Protein AF-A0A6I0K1L5-F1 (afdb_monomer_lite)

Radius of gyration: 22.68 Å; chains: 1; bounding box: 30×46×65 Å

Secondary structure (DSSP, 8-state):
--------------TTHHHHHHHHHHHHHHHIIIIIS-GGGBGGG-TTSPBPTT-HHHHHHH--

Organism: Bacteroides uniformis (NCBI:txid820)

Structure (mmCIF, N/CA/C/O backbone):
data_AF-A0A6I0K1L5-F1
#
_entry.id   AF-A0A6I0K1L5-F1
#
loop_
_atom_site.group_PDB
_atom_site.id
_atom_site.type_symbol
_atom_site.label_atom_id
_atom_site.label_alt_id
_atom_site.label_comp_id
_atom_site.label_asym_id
_atom_site.label_entity_id
_atom_site.label_seq_id
_atom_site.pdbx_PDB_ins_code
_atom_site.Cartn_x
_atom_site.Cartn_y
_atom_site.Cartn_z
_atom_site.occupancy
_atom_site.B_iso_or_equiv
_atom_site.auth_seq_id
_atom_site.auth_comp_id
_atom_site.auth_asym_id
_atom_site.auth_atom_id
_atom_site.pdbx_PDB_model_num
ATOM 1 N N . MET A 1 1 ? -17.920 35.852 43.418 1.00 48.06 1 MET A N 1
ATOM 2 C CA . MET A 1 1 ? -17.001 34.733 43.124 1.00 48.06 1 MET A CA 1
ATOM 3 C C . MET A 1 1 ? -17.377 34.208 41.751 1.00 48.06 1 MET A C 1
ATOM 5 O O . MET A 1 1 ? -18.430 33.600 41.615 1.00 48.06 1 MET A O 1
ATOM 9 N N . GLU A 1 2 ? -16.605 34.556 40.726 1.00 52.59 2 GLU A N 1
ATOM 10 C CA . GLU A 1 2 ? -16.879 34.151 39.344 1.00 52.59 2 GLU A CA 1
ATOM 11 C C . GLU A 1 2 ? -16.429 32.699 39.160 1.00 52.59 2 GLU A C 1
ATOM 13 O O . GLU A 1 2 ? -15.251 32.370 39.294 1.00 52.59 2 GLU A O 1
ATOM 18 N N . THR A 1 3 ? -17.375 31.791 38.931 1.00 56.34 3 THR A N 1
ATOM 19 C CA . THR A 1 3 ? -17.071 30.373 38.731 1.00 56.34 3 THR A CA 1
ATOM 20 C C . THR A 1 3 ? -16.509 30.177 37.325 1.00 56.34 3 THR A C 1
ATOM 22 O O . THR A 1 3 ? -17.265 30.138 36.353 1.00 56.34 3 THR A O 1
ATOM 25 N N . ILE A 1 4 ? -15.186 30.050 37.205 1.00 62.94 4 ILE A N 1
ATOM 26 C CA . ILE A 1 4 ? -14.517 29.700 35.947 1.00 62.94 4 ILE A CA 1
ATOM 27 C C . ILE A 1 4 ? -14.955 28.282 35.555 1.00 62.94 4 ILE A C 1
ATOM 29 O O . ILE A 1 4 ? -14.462 27.283 36.079 1.00 62.94 4 ILE A O 1
ATOM 33 N N . GLN A 1 5 ? -15.916 28.188 34.636 1.00 63.03 5 GLN A N 1
ATOM 34 C CA . GLN A 1 5 ? -16.320 26.927 34.025 1.00 63.03 5 GLN A CA 1
ATOM 35 C C . GLN A 1 5 ? -15.171 26.414 33.152 1.00 63.03 5 GLN A C 1
ATOM 37 O O . GLN A 1 5 ? -14.964 26.863 32.024 1.00 63.03 5 GLN A O 1
ATOM 42 N N . LYS A 1 6 ? -14.406 25.454 33.676 1.00 61.12 6 LYS A N 1
ATOM 43 C CA . LYS A 1 6 ? -13.419 24.696 32.905 1.00 61.12 6 LYS A CA 1
ATOM 44 C C . LYS A 1 6 ? -14.174 23.896 31.842 1.00 61.12 6 LYS A C 1
ATOM 46 O O . LYS A 1 6 ? -14.694 22.822 32.131 1.00 61.12 6 LYS A O 1
ATOM 51 N N . LYS A 1 7 ? -14.246 24.426 30.618 1.00 58.72 7 LYS A N 1
ATOM 52 C CA . LYS A 1 7 ? -14.739 23.701 29.443 1.00 58.72 7 LYS A CA 1
ATOM 53 C C . LYS A 1 7 ? -13.819 22.501 29.236 1.00 58.72 7 LYS A C 1
ATOM 55 O O . LYS A 1 7 ? -12.735 22.627 28.671 1.00 58.72 7 LYS A O 1
ATOM 60 N N . SER A 1 8 ? -14.215 21.344 29.756 1.00 59.47 8 SER A N 1
ATOM 61 C CA . SER A 1 8 ? -13.592 20.078 29.410 1.00 59.47 8 SER A CA 1
ATOM 62 C C . SER A 1 8 ? -13.707 19.9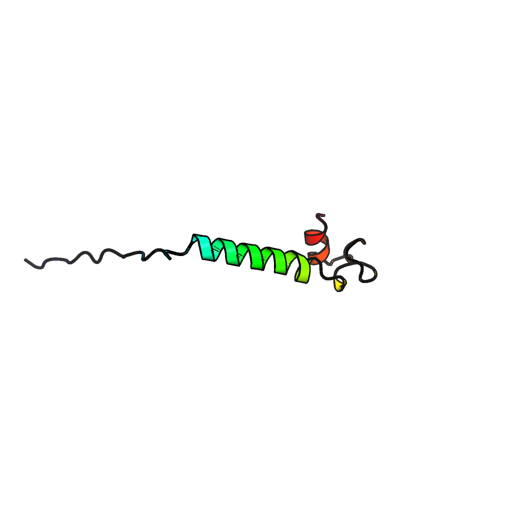43 27.896 1.00 59.47 8 SER A C 1
ATOM 64 O O . SER A 1 8 ? -14.804 19.919 27.338 1.00 59.47 8 SER A O 1
ATOM 66 N N . ALA A 1 9 ? -12.566 19.944 27.207 1.00 61.38 9 ALA A N 1
ATOM 67 C CA . ALA A 1 9 ? -12.520 19.581 25.805 1.00 61.38 9 ALA A CA 1
ATOM 68 C C . ALA A 1 9 ? -13.002 18.131 25.719 1.00 61.38 9 ALA A C 1
ATOM 70 O O . ALA A 1 9 ? -12.254 17.190 25.975 1.00 61.38 9 ALA A O 1
ATOM 71 N N . SER A 1 10 ? -14.296 17.956 25.463 1.00 55.75 10 SER A N 1
ATOM 72 C CA . SER A 1 10 ? -14.878 16.656 25.191 1.00 55.75 10 SER A CA 1
ATOM 73 C C . SER A 1 10 ? -14.319 16.226 23.843 1.00 55.75 10 SER A C 1
ATOM 75 O O . SER A 1 10 ? -14.839 16.595 22.790 1.00 55.75 10 SER A O 1
ATOM 77 N N . PHE A 1 11 ? -13.207 15.490 23.865 1.00 62.28 11 PHE A N 1
ATOM 78 C CA . PHE A 1 11 ? -12.821 14.674 22.729 1.00 62.28 11 PHE A CA 1
ATOM 79 C C . PHE A 1 11 ? -13.907 13.620 22.593 1.00 62.28 11 PHE A C 1
ATOM 81 O O . PHE A 1 11 ? -13.882 12.565 23.228 1.00 62.28 11 PHE A O 1
ATOM 88 N N . LYS A 1 12 ? -14.906 13.940 21.773 1.00 60.03 12 LYS A N 1
ATOM 89 C CA . LYS A 1 12 ? -15.867 12.981 21.254 1.00 60.03 12 LYS A CA 1
ATOM 90 C C . LYS A 1 12 ? -15.085 12.105 20.278 1.00 60.03 12 LYS A C 1
ATOM 92 O O . LYS A 1 12 ? -15.162 12.287 19.067 1.00 60.03 12 LYS A O 1
ATOM 97 N N . GLY A 1 13 ? -14.236 11.232 20.827 1.00 60.88 13 GLY A N 1
ATOM 98 C CA . GLY A 1 13 ? -13.519 10.226 20.063 1.00 60.88 13 GLY A CA 1
ATOM 99 C C . GLY A 1 13 ? -14.531 9.535 19.167 1.00 60.88 13 GLY A C 1
ATOM 100 O O . GLY A 1 13 ? -15.638 9.214 19.612 1.00 60.88 13 GLY A O 1
ATOM 101 N N . ILE A 1 14 ? -14.191 9.404 17.887 1.00 64.12 14 ILE A N 1
ATOM 102 C CA . ILE A 1 14 ? -15.052 8.745 16.916 1.00 64.12 14 ILE A CA 1
ATOM 103 C C . ILE A 1 14 ? -15.339 7.345 17.478 1.00 64.12 14 ILE A C 1
ATOM 105 O O . ILE A 1 14 ? -14.465 6.487 17.568 1.00 64.12 14 ILE A O 1
ATOM 109 N N . LYS A 1 15 ? -16.574 7.135 17.951 1.00 61.19 15 LYS A N 1
ATOM 110 C CA . LYS A 1 15 ? -17.003 5.889 18.612 1.00 61.19 15 LYS A CA 1
ATOM 111 C C . LYS A 1 15 ? -16.908 4.685 17.656 1.00 61.19 15 LYS A C 1
ATOM 113 O O . LYS A 1 15 ? -17.025 3.546 18.085 1.00 61.19 15 LYS A O 1
ATOM 118 N N . SER A 1 16 ? -16.679 4.954 16.367 1.00 66.06 16 SER A N 1
ATOM 119 C CA . SER A 1 16 ? -16.493 4.008 15.270 1.00 66.06 16 SER A CA 1
ATOM 120 C C . SER A 1 16 ? -15.043 3.901 14.771 1.00 66.06 16 SER A C 1
ATOM 122 O O . SER A 1 16 ? -14.840 3.429 13.655 1.00 66.06 16 SER A O 1
ATOM 124 N N . ALA A 1 17 ? -14.029 4.312 15.547 1.00 73.94 17 ALA A N 1
ATOM 125 C CA . ALA A 1 17 ? -12.627 4.293 15.098 1.00 73.94 17 ALA A CA 1
ATOM 126 C C . ALA A 1 17 ? -12.204 2.933 14.508 1.00 73.94 17 ALA A C 1
ATOM 128 O O . ALA A 1 17 ? -11.543 2.896 13.477 1.00 73.94 17 ALA A O 1
ATOM 129 N N . GLY A 1 18 ? -12.677 1.820 15.085 1.00 82.38 18 GLY A N 1
ATOM 130 C CA . GLY A 1 18 ? -12.444 0.481 14.532 1.00 82.38 18 GLY A CA 1
ATOM 131 C C . GLY A 1 18 ? -12.998 0.292 13.114 1.00 82.38 18 GLY A C 1
ATOM 132 O O . GLY A 1 18 ? -12.308 -0.234 12.250 1.00 82.38 18 GLY A O 1
ATOM 133 N N . TRP A 1 19 ? -14.204 0.790 12.835 1.00 84.38 19 TRP A N 1
ATOM 134 C CA . TRP A 1 19 ? -14.815 0.727 11.501 1.00 84.38 19 T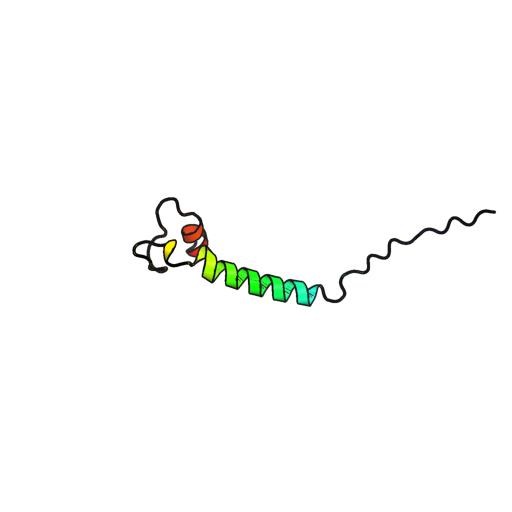RP A CA 1
ATOM 135 C C . TRP A 1 19 ? -14.063 1.580 10.476 1.00 84.38 19 TRP A C 1
ATOM 137 O O . TRP A 1 19 ? -13.880 1.162 9.335 1.00 84.38 19 TRP A O 1
ATOM 147 N N . VAL A 1 20 ? -13.581 2.753 10.893 1.00 87.25 20 VAL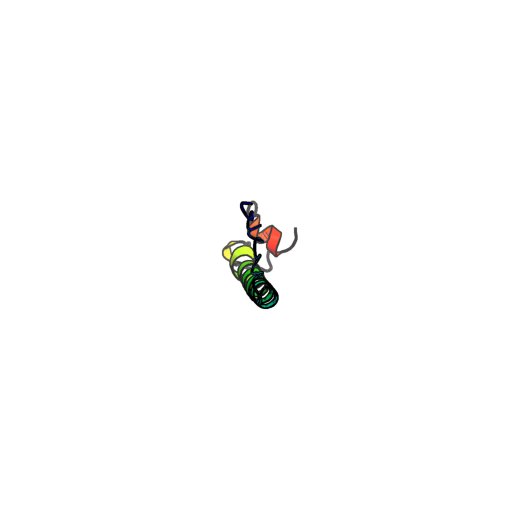 A N 1
ATOM 148 C CA . VAL A 1 20 ? -12.764 3.626 10.037 1.00 87.25 20 VAL A CA 1
ATOM 149 C C . VAL A 1 20 ? -11.459 2.933 9.645 1.00 87.25 20 VAL A C 1
ATOM 151 O O . VAL A 1 20 ? -11.076 2.982 8.480 1.00 87.25 20 VAL A O 1
ATOM 154 N N . ILE A 1 21 ? -10.807 2.242 10.584 1.00 89.38 21 ILE A N 1
ATOM 155 C CA . ILE A 1 21 ? -9.572 1.489 10.319 1.00 89.38 21 ILE A CA 1
ATOM 156 C C . ILE A 1 21 ? -9.827 0.354 9.321 1.00 89.38 21 ILE A C 1
ATOM 158 O O . ILE A 1 21 ? -9.053 0.194 8.382 1.00 89.38 21 ILE A O 1
ATOM 162 N N . VAL A 1 22 ? -10.925 -0.395 9.477 1.00 91.38 22 VAL A N 1
ATOM 163 C CA . VAL A 1 22 ? -11.280 -1.489 8.556 1.00 91.38 22 VAL A CA 1
ATOM 164 C C . VAL A 1 22 ? -11.536 -0.965 7.143 1.00 91.38 22 VAL A C 1
ATOM 166 O O . VAL A 1 22 ? -10.977 -1.499 6.187 1.00 91.38 22 VAL A O 1
ATOM 169 N N . ILE A 1 23 ? -12.324 0.105 6.994 1.00 91.19 23 ILE A N 1
ATOM 170 C CA . ILE A 1 23 ? -12.566 0.718 5.679 1.00 91.19 23 ILE A CA 1
ATOM 171 C C . ILE A 1 23 ? -11.250 1.222 5.077 1.00 91.19 23 ILE A C 1
ATOM 173 O O . ILE A 1 23 ? -10.979 0.973 3.905 1.00 91.19 23 ILE A O 1
ATOM 177 N N . CYS A 1 24 ? -10.413 1.890 5.874 1.00 92.19 24 CYS A N 1
ATOM 178 C CA . CYS A 1 24 ? -9.117 2.390 5.422 1.00 92.19 24 CYS A CA 1
ATOM 179 C C . CYS A 1 24 ? -8.206 1.252 4.936 1.00 92.19 24 CYS A C 1
ATOM 181 O O . CYS A 1 24 ? -7.590 1.370 3.881 1.00 92.19 24 CYS A O 1
ATOM 183 N N . PHE A 1 25 ? -8.180 0.122 5.647 1.00 93.94 25 PHE A N 1
ATOM 184 C CA . PHE A 1 25 ? -7.423 -1.061 5.242 1.00 93.94 25 PHE A CA 1
ATOM 185 C C . PHE A 1 25 ? -7.917 -1.637 3.910 1.00 93.94 25 PHE A C 1
ATOM 187 O O . PHE A 1 25 ? -7.111 -1.904 3.023 1.00 93.94 25 PHE A O 1
ATOM 194 N N . ILE A 1 26 ? -9.235 -1.768 3.731 1.00 94.06 26 ILE A N 1
ATOM 195 C CA . ILE A 1 26 ? -9.820 -2.240 2.466 1.00 94.06 26 ILE A CA 1
ATOM 196 C C . ILE A 1 26 ? -9.423 -1.305 1.318 1.00 94.06 26 ILE A C 1
ATOM 198 O O . ILE A 1 26 ? -8.952 -1.766 0.281 1.00 94.06 26 ILE A O 1
ATOM 202 N N . VAL A 1 27 ? -9.560 0.009 1.512 1.00 93.50 27 VAL A N 1
ATOM 203 C CA . VAL A 1 27 ? -9.167 1.010 0.510 1.00 93.50 27 VAL A CA 1
ATOM 204 C C . VAL A 1 27 ? -7.671 0.925 0.201 1.00 93.50 27 VAL A C 1
ATOM 206 O O . VAL A 1 27 ? -7.293 0.979 -0.967 1.00 93.50 27 VAL A O 1
ATOM 209 N N . ALA A 1 28 ? -6.818 0.734 1.207 1.00 88.75 28 ALA A N 1
ATOM 210 C CA . ALA A 1 28 ? -5.380 0.582 1.012 1.00 88.75 28 ALA A CA 1
ATOM 211 C C . ALA A 1 28 ? -5.035 -0.658 0.170 1.00 88.75 28 ALA A C 1
ATOM 213 O O . ALA A 1 28 ? -4.236 -0.552 -0.758 1.00 88.75 28 ALA A O 1
ATOM 214 N N . VAL A 1 29 ? -5.669 -1.807 0.435 1.00 90.19 29 VAL A N 1
ATOM 215 C CA . VAL A 1 29 ? -5.483 -3.039 -0.356 1.00 90.19 29 VAL A CA 1
ATOM 216 C C . VAL A 1 29 ? -5.951 -2.841 -1.799 1.00 90.19 29 VAL A C 1
ATOM 218 O O . VAL A 1 29 ? -5.266 -3.255 -2.735 1.00 90.19 29 VAL A O 1
ATOM 221 N N . LEU A 1 30 ? -7.081 -2.159 -1.999 1.00 89.56 30 LEU A N 1
ATOM 222 C CA . LEU A 1 30 ? -7.563 -1.825 -3.339 1.00 89.56 30 LEU A CA 1
ATOM 223 C C . LEU A 1 30 ? -6.568 -0.921 -4.074 1.00 89.56 30 LEU A C 1
ATOM 225 O O . LEU A 1 30 ? -6.200 -1.218 -5.204 1.00 89.56 30 LEU A O 1
ATOM 229 N N . ILE A 1 31 ? -6.071 0.142 -3.438 1.00 87.88 31 ILE A N 1
ATOM 230 C CA . ILE A 1 31 ? -5.058 1.020 -4.041 1.00 87.88 31 ILE A CA 1
ATOM 231 C C . ILE A 1 31 ? -3.785 0.230 -4.364 1.00 87.88 31 ILE A C 1
ATOM 233 O O . ILE A 1 31 ? -3.221 0.394 -5.443 1.00 87.88 31 ILE A O 1
ATOM 237 N N . PHE A 1 32 ? -3.355 -0.667 -3.478 1.00 85.81 32 PHE A N 1
ATOM 23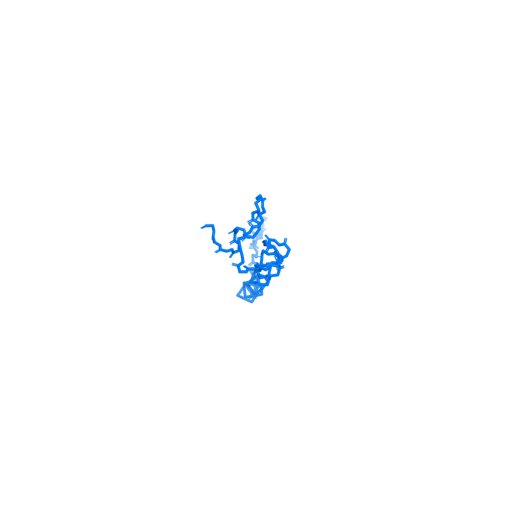8 C CA . PHE A 1 32 ? -2.184 -1.504 -3.707 1.00 85.81 32 PHE A CA 1
ATOM 239 C C . PHE A 1 32 ? -2.332 -2.364 -4.971 1.00 85.81 32 PHE A C 1
ATOM 241 O O . PHE A 1 32 ? -1.473 -2.314 -5.847 1.00 85.81 32 PHE A O 1
ATOM 248 N N . HIS A 1 33 ? -3.446 -3.076 -5.134 1.00 81.88 33 HIS A N 1
ATOM 249 C CA . HIS A 1 33 ? -3.659 -3.919 -6.314 1.00 81.88 33 HIS A CA 1
ATOM 250 C C . HIS A 1 33 ? -3.984 -3.136 -7.592 1.00 81.88 33 HIS A C 1
ATOM 252 O O . HIS A 1 33 ? -3.478 -3.481 -8.656 1.00 81.88 33 HIS A O 1
ATOM 258 N N . PHE A 1 34 ? -4.802 -2.085 -7.514 1.00 82.88 34 PHE A N 1
ATOM 259 C CA . PHE A 1 34 ? -5.274 -1.368 -8.703 1.00 82.88 34 PHE A CA 1
ATOM 260 C C . PHE A 1 34 ? -4.341 -0.248 -9.162 1.00 82.88 34 PHE A C 1
ATOM 262 O O . PHE A 1 34 ? -4.248 0.004 -10.361 1.00 82.88 34 PHE A O 1
ATOM 269 N N . VAL A 1 35 ? -3.670 0.446 -8.239 1.00 83.06 35 VAL A N 1
ATOM 270 C CA . VAL A 1 35 ? -2.777 1.564 -8.579 1.00 83.06 35 VAL A CA 1
ATOM 271 C C . VAL A 1 35 ? -1.348 1.073 -8.727 1.00 83.06 35 VAL A C 1
ATOM 273 O O . VAL A 1 35 ? -0.736 1.327 -9.761 1.00 83.06 35 VAL A O 1
ATOM 276 N N . LEU A 1 36 ? -0.813 0.361 -7.731 1.00 80.81 36 LEU A N 1
ATOM 277 C CA . LEU A 1 36 ? 0.576 -0.104 -7.770 1.00 80.81 36 LEU A CA 1
ATOM 278 C C . LEU A 1 36 ? 0.710 -1.371 -8.631 1.00 80.81 36 LEU A C 1
ATOM 280 O O . LEU A 1 36 ? 1.593 -1.444 -9.483 1.00 80.81 36 LEU A O 1
ATOM 284 N N . GLY A 1 37 ? -0.229 -2.308 -8.496 1.00 78.25 37 GLY A N 1
ATOM 285 C CA . GLY A 1 37 ? -0.336 -3.522 -9.313 1.00 78.25 37 GLY A CA 1
ATOM 286 C C . GLY A 1 37 ? -0.929 -3.327 -10.709 1.00 78.25 37 GLY A C 1
ATOM 287 O O . GLY A 1 37 ? -1.185 -4.313 -11.400 1.00 78.25 37 GLY A O 1
ATOM 288 N N . ASN A 1 38 ? -1.144 -2.080 -11.145 1.00 82.94 38 ASN A N 1
ATOM 289 C CA . ASN A 1 38 ? -1.661 -1.797 -12.479 1.00 82.94 38 ASN A CA 1
ATOM 290 C C . ASN A 1 38 ? -0.741 -2.415 -13.548 1.00 82.94 38 ASN A C 1
ATOM 292 O O . ASN A 1 38 ? 0.453 -2.118 -13.523 1.00 82.94 38 ASN A O 1
ATOM 296 N N . PRO A 1 39 ? -1.252 -3.212 -14.504 1.00 78.56 39 PRO A N 1
ATOM 297 C CA . PRO A 1 39 ? -0.450 -3.797 -15.579 1.00 78.56 39 PRO A CA 1
ATOM 298 C C . PRO A 1 39 ? 0.411 -2.774 -16.325 1.00 78.56 39 PRO A C 1
ATOM 300 O O . PRO A 1 39 ? 1.545 -3.093 -16.665 1.00 78.56 39 PRO A O 1
ATOM 303 N N . SER A 1 40 ? -0.051 -1.529 -16.489 1.00 79.56 40 SER A N 1
ATOM 304 C CA . SER A 1 40 ? 0.728 -0.458 -17.133 1.00 79.56 40 SER A CA 1
ATOM 305 C C . SER A 1 40 ? 2.036 -0.114 -16.414 1.00 79.56 40 SER A C 1
ATOM 307 O O . SER A 1 40 ? 2.913 0.519 -17.000 1.00 79.56 40 SER A O 1
ATOM 309 N N . ASN A 1 41 ? 2.181 -0.532 -15.153 1.00 80.25 41 ASN A N 1
ATOM 310 C CA . ASN A 1 41 ? 3.393 -0.345 -14.376 1.00 80.25 41 ASN A CA 1
ATOM 311 C C . ASN A 1 41 ? 4.470 -1.407 -14.637 1.00 80.25 41 ASN A C 1
ATOM 313 O O . ASN A 1 41 ? 5.596 -1.231 -14.159 1.00 80.25 41 ASN A O 1
ATOM 317 N N . PHE A 1 42 ? 4.152 -2.468 -15.386 1.00 83.31 42 PHE A N 1
ATOM 318 C CA . PHE A 1 42 ? 5.011 -3.631 -15.617 1.00 83.31 42 PHE A CA 1
ATOM 319 C C . PHE A 1 42 ? 5.292 -3.869 -17.099 1.00 83.31 42 PHE A C 1
ATOM 321 O O . PHE A 1 42 ? 4.518 -3.493 -17.984 1.00 83.31 42 PHE A O 1
ATOM 328 N N . MET A 1 43 ? 6.448 -4.471 -17.380 1.00 77.06 43 MET A N 1
ATOM 329 C CA . MET A 1 43 ? 6.871 -4.739 -18.750 1.00 77.06 43 MET A CA 1
ATOM 330 C C . MET A 1 43 ? 5.825 -5.577 -19.490 1.00 77.06 43 MET A C 1
ATOM 332 O O . MET A 1 43 ? 5.263 -6.526 -18.946 1.00 77.06 43 MET A O 1
ATOM 336 N N . ASN A 1 44 ? 5.576 -5.216 -20.751 1.00 80.44 44 ASN A N 1
ATOM 337 C CA . ASN A 1 44 ? 4.571 -5.849 -21.611 1.00 80.44 44 ASN A CA 1
ATOM 338 C C . ASN A 1 44 ? 3.131 -5.792 -21.067 1.00 80.44 44 ASN A C 1
ATOM 340 O O . ASN A 1 44 ? 2.286 -6.558 -21.520 1.00 80.44 44 ASN A O 1
ATOM 344 N N . ASN A 1 45 ? 2.833 -4.874 -20.143 1.00 75.44 45 ASN A N 1
ATOM 345 C CA . ASN A 1 45 ? 1.547 -4.786 -19.451 1.00 75.44 45 ASN A CA 1
ATOM 346 C C . ASN A 1 45 ? 1.181 -6.048 -18.642 1.00 75.44 45 ASN A C 1
ATOM 348 O O . ASN A 1 45 ? 0.002 -6.363 -18.487 1.00 75.44 45 ASN A O 1
ATOM 352 N N . ASP A 1 46 ? 2.175 -6.782 -18.137 1.00 75.31 46 ASP A N 1
ATOM 353 C CA . ASP A 1 46 ? 1.969 -7.998 -17.345 1.00 75.31 46 ASP A CA 1
ATOM 354 C C . ASP A 1 46 ? 2.529 -7.817 -15.922 1.00 75.31 46 ASP A C 1
ATOM 356 O O . ASP A 1 46 ? 3.751 -7.741 -15.763 1.00 75.31 46 ASP A O 1
ATOM 360 N N . PRO A 1 47 ? 1.671 -7.786 -14.882 1.00 73.62 47 PRO A N 1
ATOM 361 C CA . PRO A 1 47 ? 2.064 -7.614 -13.481 1.00 73.62 47 PRO A CA 1
ATOM 362 C C . PRO A 1 47 ? 3.055 -8.646 -12.931 1.00 73.62 47 PRO A C 1
ATOM 364 O O . PRO A 1 47 ? 3.658 -8.411 -11.884 1.00 73.62 47 PRO A O 1
ATOM 367 N N . ASN A 1 48 ? 3.220 -9.791 -13.600 1.00 77.25 48 ASN A N 1
ATOM 368 C CA . ASN A 1 48 ? 4.187 -10.819 -13.207 1.00 77.25 48 ASN A CA 1
ATOM 369 C C . ASN A 1 48 ? 5.613 -10.506 -13.682 1.00 77.25 48 ASN A C 1
ATOM 371 O O . ASN A 1 48 ? 6.583 -11.045 -13.139 1.00 77.25 48 ASN A O 1
ATOM 375 N N . ASN A 1 49 ? 5.754 -9.649 -14.696 1.00 75.00 49 ASN A N 1
ATOM 376 C CA . ASN A 1 49 ? 7.048 -9.271 -15.243 1.00 75.00 49 ASN A CA 1
ATOM 377 C C . ASN A 1 49 ? 7.746 -8.217 -14.377 1.00 75.00 49 ASN A C 1
ATOM 379 O O . ASN A 1 49 ? 7.232 -7.736 -13.365 1.00 75.00 49 ASN A O 1
ATOM 383 N N . HIS A 1 50 ? 8.978 -7.872 -14.753 1.00 78.75 50 HIS A N 1
ATOM 384 C CA . HIS A 1 50 ? 9.684 -6.791 -14.081 1.00 78.75 50 HIS A CA 1
ATOM 385 C C . HIS A 1 50 ? 8.895 -5.474 -14.194 1.00 78.75 50 HIS A C 1
ATOM 387 O O . HIS A 1 50 ? 8.321 -5.188 -15.253 1.00 78.75 50 HIS A O 1
ATOM 393 N N . PRO A 1 51 ? 8.863 -4.658 -13.125 1.00 81.75 51 PRO A N 1
ATOM 394 C CA . PRO A 1 51 ? 8.317 -3.310 -13.206 1.00 81.75 51 PRO A CA 1
ATOM 395 C C . PRO A 1 51 ? 9.068 -2.500 -14.266 1.00 81.75 51 PRO A C 1
ATOM 397 O O . PRO A 1 51 ? 10.249 -2.758 -14.530 1.00 81.75 51 PRO A O 1
ATOM 400 N N . LEU A 1 52 ? 8.396 -1.523 -14.886 1.00 79.25 52 LEU A N 1
ATOM 401 C CA . LEU A 1 52 ? 9.068 -0.648 -15.845 1.00 79.25 52 LEU A CA 1
ATOM 402 C C . LEU A 1 52 ? 10.266 0.037 -15.167 1.00 79.25 52 LEU A C 1
ATOM 404 O O . LEU A 1 52 ? 10.150 0.497 -14.026 1.00 79.25 52 LEU A O 1
ATOM 408 N N . PRO A 1 53 ? 11.412 0.146 -15.858 1.00 73.44 53 PRO A N 1
ATOM 409 C CA . PRO A 1 53 ? 12.578 0.822 -15.315 1.00 73.44 53 PRO A CA 1
ATOM 410 C C . PRO A 1 53 ? 12.228 2.286 -15.019 1.00 73.44 53 PRO A C 1
ATOM 412 O O . PRO A 1 53 ? 11.765 3.014 -15.892 1.00 73.44 53 PRO A O 1
ATOM 415 N N . GLY A 1 54 ? 12.411 2.699 -13.764 1.00 76.19 54 GLY A N 1
ATOM 416 C CA . GLY A 1 54 ? 12.032 4.028 -13.270 1.00 76.19 54 GLY A CA 1
ATOM 417 C C . GLY A 1 54 ? 10.605 4.135 -12.721 1.00 76.19 54 GLY A C 1
ATOM 418 O O . GLY A 1 54 ? 10.279 5.142 -12.094 1.00 76.19 54 GLY A O 1
ATOM 419 N N . ASN A 1 55 ? 9.765 3.106 -12.877 1.00 80.44 55 ASN A N 1
ATOM 420 C CA . ASN A 1 55 ? 8.407 3.119 -12.351 1.00 80.44 55 ASN A CA 1
ATOM 421 C C . ASN A 1 55 ? 8.327 2.495 -10.951 1.00 80.44 55 ASN A C 1
ATOM 423 O O . ASN A 1 55 ? 8.048 1.308 -10.771 1.00 80.44 55 ASN A O 1
ATOM 427 N N . PHE A 1 56 ? 8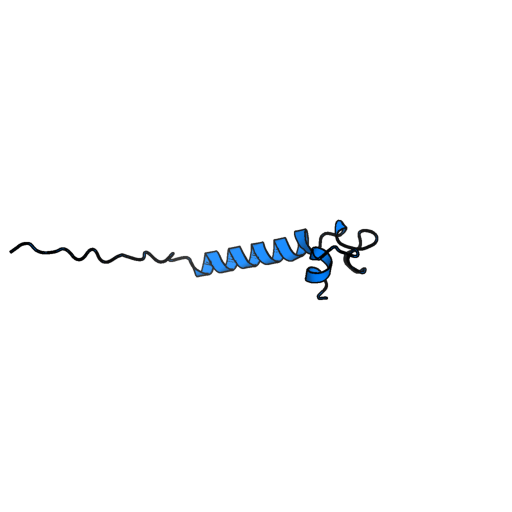.550 3.338 -9.943 1.00 77.44 56 PHE A N 1
ATOM 428 C CA . PHE A 1 56 ? 8.572 2.943 -8.534 1.00 77.44 56 PHE A CA 1
ATOM 429 C C . PHE A 1 56 ? 7.272 2.286 -8.056 1.00 77.44 56 PHE A C 1
ATOM 431 O O . PHE A 1 56 ? 7.324 1.452 -7.159 1.00 77.44 56 PHE A O 1
ATOM 438 N N . LEU A 1 57 ? 6.124 2.602 -8.665 1.00 77.62 57 LEU A N 1
ATOM 439 C CA . LEU A 1 57 ? 4.835 2.001 -8.306 1.00 77.62 57 LEU A CA 1
ATOM 440 C C . LEU A 1 57 ? 4.832 0.479 -8.511 1.00 77.62 57 LEU A C 1
ATOM 442 O O . LEU A 1 57 ? 4.415 -0.256 -7.617 1.00 77.62 57 LEU A O 1
ATOM 446 N N . GLY A 1 58 ? 5.367 0.008 -9.641 1.00 76.62 58 GLY A N 1
ATOM 447 C CA . GLY A 1 58 ? 5.496 -1.423 -9.917 1.00 76.62 58 GLY A CA 1
ATOM 448 C C . GLY A 1 58 ? 6.554 -2.098 -9.039 1.00 76.62 58 GLY A C 1
ATOM 449 O O . GLY A 1 58 ? 6.359 -3.228 -8.594 1.00 76.62 58 GLY A O 1
ATOM 450 N N . THR A 1 59 ? 7.656 -1.402 -8.733 1.00 78.62 59 THR A N 1
ATOM 451 C CA . THR A 1 59 ? 8.700 -1.909 -7.823 1.00 78.62 59 THR A CA 1
ATOM 452 C C . THR A 1 59 ? 8.176 -2.079 -6.398 1.00 78.62 59 THR A C 1
ATOM 454 O O . THR A 1 59 ? 8.420 -3.106 -5.773 1.00 78.62 59 THR A O 1
ATOM 457 N N . ILE A 1 60 ? 7.404 -1.114 -5.891 1.00 81.12 60 ILE A N 1
ATOM 458 C CA . ILE A 1 60 ? 6.778 -1.206 -4.565 1.00 81.12 60 ILE A CA 1
ATOM 459 C C . ILE A 1 60 ? 5.742 -2.341 -4.534 1.00 81.12 60 ILE A C 1
ATOM 461 O O . ILE A 1 60 ? 5.654 -3.043 -3.531 1.00 81.12 60 ILE A O 1
ATOM 465 N N . TYR A 1 61 ? 4.992 -2.560 -5.621 1.00 81.25 61 TYR A N 1
ATOM 466 C CA . TYR A 1 61 ? 4.022 -3.658 -5.704 1.00 81.25 61 TYR A CA 1
ATOM 467 C C . TYR A 1 61 ? 4.668 -5.045 -5.679 1.00 81.25 61 TYR A C 1
ATOM 469 O O . TYR A 1 61 ? 4.208 -5.929 -4.960 1.00 81.25 61 TYR A O 1
ATOM 477 N N . LYS A 1 62 ? 5.730 -5.246 -6.470 1.00 77.00 62 LYS A N 1
ATOM 478 C CA . LYS A 1 62 ? 6.411 -6.544 -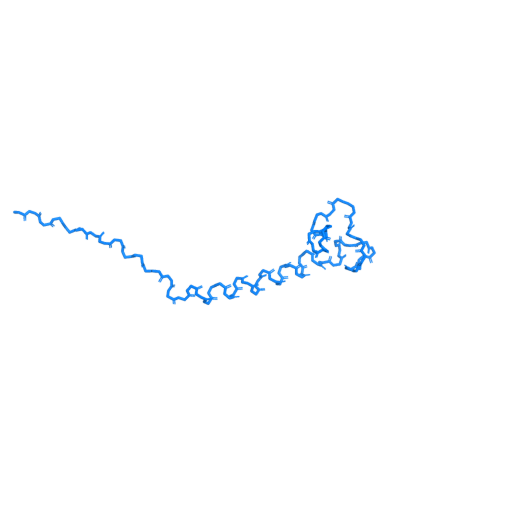6.574 1.00 77.00 62 LYS A CA 1
ATOM 479 C C . LYS A 1 62 ? 7.233 -6.875 -5.323 1.00 77.00 62 LYS A C 1
ATOM 481 O O . LYS A 1 62 ? 7.544 -8.041 -5.097 1.00 77.00 62 LYS A O 1
ATOM 486 N N . GLY A 1 63 ? 7.545 -5.859 -4.516 1.00 72.19 63 GLY A N 1
ATOM 487 C CA . GLY A 1 63 ? 8.633 -5.916 -3.553 1.00 72.19 63 GLY A CA 1
ATOM 488 C C . GLY A 1 63 ? 9.941 -5.836 -4.333 1.00 72.19 63 GLY A C 1
ATOM 489 O O . GLY A 1 63 ? 10.231 -6.724 -5.133 1.00 72.19 63 GLY A O 1
ATOM 490 N N . GLY A 1 64 ? 10.660 -4.722 -4.178 1.00 57.19 64 GLY A N 1
ATOM 491 C CA . GLY A 1 64 ? 11.967 -4.521 -4.808 1.00 57.19 64 GLY A CA 1
ATOM 492 C C . GLY A 1 64 ? 12.929 -5.668 -4.539 1.00 57.19 64 GLY A C 1
ATOM 493 O O . GLY A 1 64 ? 12.870 -6.231 -3.423 1.00 57.19 64 GLY A O 1
#

pLDDT: mean 76.0, std 11.41, range [48.06, 94.06]

Foldseek 3Di:
DDDPPPPDPPPPPPPCVVVVVVVVVVVVVCCLCPVLQQLVQAPPSDLVHHGDVVRVSSCVSVPD

Sequence (64 aa):
METIQKKSASFKGIKSAGWVIVICFIVAVLIFHFVLGNPSNFMNNDPNNHPLPGNFLGTIYKGG